Protein AF-A0A553ZPN2-F1 (afdb_monomer)

Secondary structure (DSSP, 8-state):
-------------HHHHHHHHH---HHHHHHHHHHHHHHHHHH-GGG--S-HHHHHTTT--

Solvent-accessible surface area (backbone atoms only — n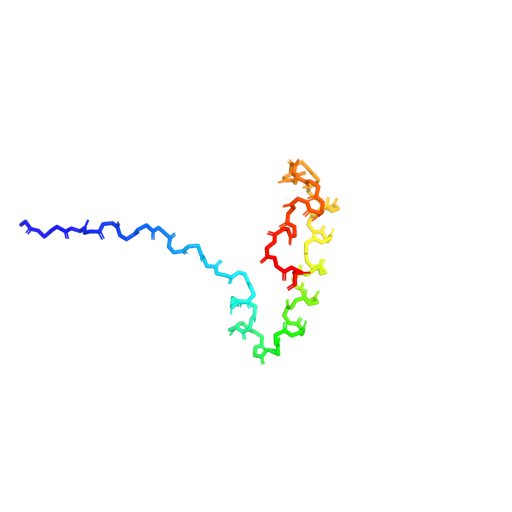ot comparable to full-atom values): 3960 Å² total; per-residue (Å²): 139,80,84,79,75,79,70,71,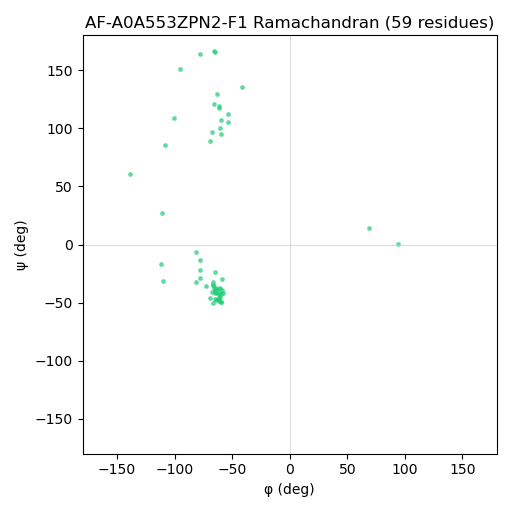82,73,80,74,55,66,52,59,54,42,26,73,73,67,71,48,53,72,67,57,23,51,52,53,49,53,52,53,49,54,53,45,44,70,78,40,49,86,80,53,88,61,54,71,68,70,68,42,63,90,75,81,123

Structure (mmCIF, N/CA/C/O backbone):
data_AF-A0A553ZPN2-F1
#
_entry.id   AF-A0A553ZPN2-F1
#
loop_
_atom_site.group_PDB
_atom_site.id
_atom_site.type_symbol
_atom_site.label_atom_id
_atom_site.label_alt_id
_atom_site.label_comp_id
_atom_site.label_asym_id
_atom_site.label_entity_id
_atom_site.label_seq_id
_atom_site.pdbx_PDB_ins_code
_atom_site.Cartn_x
_atom_site.Cartn_y
_atom_site.Cartn_z
_atom_site.occupancy
_atom_site.B_iso_or_equiv
_atom_site.auth_seq_id
_atom_site.auth_comp_id
_atom_site.auth_asym_id
_atom_site.auth_atom_id
_atom_site.pdbx_PDB_model_num
ATOM 1 N N . MET A 1 1 ? -26.136 19.122 -24.687 1.00 32.97 1 MET A N 1
ATOM 2 C CA . MET A 1 1 ? -24.721 19.517 -24.510 1.00 32.97 1 MET A CA 1
ATOM 3 C C . MET A 1 1 ? -24.388 19.487 -23.021 1.00 32.97 1 MET A C 1
ATOM 5 O O . MET A 1 1 ? -24.456 20.516 -22.367 1.00 32.97 1 MET A O 1
ATOM 9 N N . ILE A 1 2 ? -24.109 18.307 -22.458 1.00 33.50 2 ILE A N 1
ATOM 10 C CA . ILE A 1 2 ? -23.589 18.191 -21.087 1.00 33.50 2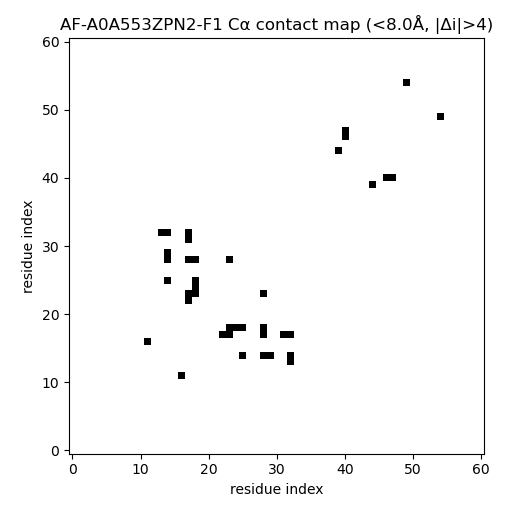 ILE A CA 1
ATOM 11 C C . ILE A 1 2 ? -22.088 17.978 -21.241 1.00 33.50 2 ILE A C 1
ATOM 13 O O . ILE A 1 2 ? -21.656 16.947 -21.750 1.00 33.50 2 ILE A O 1
ATOM 17 N N . ALA A 1 3 ? -21.305 18.990 -20.877 1.00 38.59 3 ALA A N 1
ATOM 18 C CA . ALA A 1 3 ? -19.857 18.890 -20.836 1.00 38.59 3 ALA A CA 1
ATOM 19 C C . ALA A 1 3 ? -19.479 17.918 -19.711 1.00 38.59 3 ALA A C 1
ATOM 21 O O . ALA A 1 3 ? -19.432 18.292 -18.538 1.00 38.59 3 ALA A O 1
ATOM 22 N N . LEU A 1 4 ? -19.240 16.653 -20.064 1.00 40.66 4 LEU A N 1
ATOM 23 C CA . LEU A 1 4 ? -18.624 15.689 -19.166 1.00 40.66 4 LEU A CA 1
ATOM 24 C C . LEU A 1 4 ? -17.165 16.120 -18.993 1.00 40.66 4 LEU A C 1
ATOM 26 O O . LEU A 1 4 ? -16.282 15.764 -19.770 1.00 40.66 4 LEU A O 1
ATOM 30 N N . ARG A 1 5 ? -16.929 16.976 -18.001 1.00 43.12 5 ARG A N 1
ATOM 31 C CA . ARG A 1 5 ? -15.593 17.339 -17.543 1.00 43.12 5 ARG A CA 1
ATOM 32 C C . ARG A 1 5 ? -14.945 16.043 -17.067 1.00 43.12 5 ARG A C 1
ATOM 34 O O . ARG A 1 5 ? -15.265 15.559 -15.986 1.00 43.12 5 ARG A O 1
ATOM 41 N N . ALA A 1 6 ? -14.095 15.454 -17.905 1.00 45.97 6 ALA A N 1
ATOM 42 C CA . ALA A 1 6 ? -13.274 14.315 -17.540 1.00 45.97 6 ALA A CA 1
ATOM 43 C C . ALA A 1 6 ? -12.388 14.747 -16.367 1.00 45.97 6 ALA A C 1
ATOM 45 O O . ALA A 1 6 ? -11.361 15.403 -16.540 1.00 45.97 6 ALA A O 1
ATOM 46 N N . ALA A 1 7 ? -12.835 14.458 -15.146 1.00 50.34 7 ALA A N 1
ATOM 47 C CA . ALA A 1 7 ? -11.969 14.508 -13.989 1.00 50.34 7 ALA A CA 1
ATOM 48 C C . ALA A 1 7 ? -10.875 13.476 -14.257 1.00 50.34 7 ALA A C 1
ATOM 50 O O . ALA A 1 7 ? -11.180 12.295 -14.429 1.00 50.34 7 ALA A O 1
ATOM 51 N N . ALA A 1 8 ? -9.624 13.933 -14.351 1.00 51.16 8 ALA A N 1
ATOM 52 C CA . ALA A 1 8 ? -8.462 13.058 -14.415 1.00 51.16 8 A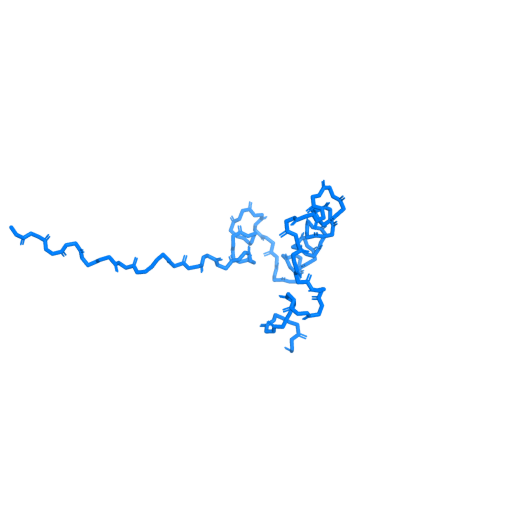LA A CA 1
ATOM 53 C C . ALA A 1 8 ? -8.647 11.910 -13.407 1.00 51.16 8 ALA A C 1
ATOM 55 O O . ALA A 1 8 ? -9.109 12.184 -12.290 1.00 51.16 8 ALA A O 1
ATOM 56 N N . PRO A 1 9 ? -8.355 10.646 -13.777 1.00 54.59 9 PRO A N 1
ATOM 57 C CA . PRO A 1 9 ? -8.547 9.521 -12.876 1.00 54.59 9 PRO A CA 1
ATOM 58 C C . PRO A 1 9 ? -7.801 9.847 -11.590 1.00 54.59 9 PRO A C 1
ATOM 60 O O . PRO A 1 9 ? -6.578 9.998 -11.591 1.00 54.59 9 PRO A O 1
ATOM 63 N N . ARG A 1 10 ? -8.548 10.057 -10.502 1.00 61.75 10 ARG A N 1
ATOM 64 C CA . ARG A 1 10 ? -7.949 10.325 -9.199 1.00 61.75 10 ARG A CA 1
ATOM 65 C C . ARG A 1 10 ? -7.102 9.100 -8.894 1.00 61.75 10 ARG A C 1
ATOM 67 O O . ARG A 1 10 ? -7.670 8.035 -8.662 1.00 61.75 10 ARG A O 1
ATOM 74 N N . ARG A 1 11 ? -5.770 9.227 -8.971 1.00 59.59 11 ARG A N 1
ATOM 75 C CA . ARG A 1 11 ? -4.847 8.173 -8.536 1.00 59.59 11 ARG A CA 1
ATOM 76 C C . ARG A 1 11 ? -5.247 7.848 -7.102 1.00 59.59 11 ARG A C 1
ATOM 78 O O . ARG A 1 11 ? -5.076 8.682 -6.213 1.00 59.59 11 ARG A O 1
ATOM 85 N N . ARG A 1 12 ? -5.899 6.700 -6.901 1.00 66.31 12 ARG A N 1
ATOM 86 C CA . ARG A 1 12 ? -6.300 6.267 -5.565 1.00 66.31 12 ARG A CA 1
ATOM 87 C C . ARG A 1 12 ? -5.020 6.061 -4.778 1.00 66.31 12 ARG A C 1
ATOM 89 O O . ARG A 1 12 ? -4.104 5.401 -5.257 1.00 66.31 12 ARG A O 1
ATOM 96 N N . CYS A 1 13 ? -4.956 6.654 -3.594 1.00 76.31 13 CYS A N 1
ATOM 97 C CA . CYS A 1 13 ? -3.863 6.377 -2.682 1.00 76.31 13 CYS A CA 1
ATOM 98 C C . CYS A 1 13 ? -3.987 4.902 -2.249 1.00 76.31 13 CYS A C 1
ATOM 100 O O . CYS A 1 13 ? -5.036 4.534 -1.704 1.00 76.31 13 CYS A O 1
ATOM 102 N N . PRO A 1 14 ? -2.974 4.051 -2.497 1.00 79.50 14 PRO A N 1
ATOM 103 C CA . PRO A 1 14 ? -3.021 2.639 -2.121 1.00 79.50 14 PRO A CA 1
ATOM 104 C C . PRO A 1 14 ? -3.222 2.470 -0.617 1.00 79.50 14 PRO A C 1
ATOM 106 O O . PRO A 1 14 ? -4.033 1.658 -0.192 1.00 79.50 14 PRO A O 1
ATOM 109 N N . ILE A 1 15 ? -2.574 3.325 0.177 1.00 85.00 15 ILE A N 1
ATOM 110 C CA . ILE A 1 15 ? -2.692 3.335 1.636 1.00 85.00 15 ILE A CA 1
ATOM 111 C C . ILE A 1 15 ? -4.127 3.623 2.071 1.00 85.00 15 ILE A C 1
ATOM 113 O O . ILE A 1 15 ? -4.676 2.873 2.867 1.00 85.00 15 ILE A O 1
ATOM 117 N N . LYS A 1 16 ? -4.786 4.632 1.483 1.00 84.31 16 LYS A N 1
ATOM 118 C CA . LYS A 1 16 ? -6.208 4.890 1.772 1.00 84.31 16 LYS A CA 1
ATOM 119 C C . LYS A 1 16 ? -7.094 3.714 1.380 1.00 84.31 16 LYS A C 1
ATOM 121 O O . LYS A 1 16 ? -8.015 3.387 2.108 1.00 84.31 16 LYS A O 1
ATOM 126 N N . THR A 1 17 ? -6.789 3.061 0.260 1.00 87.56 17 THR A N 1
ATOM 127 C CA . THR A 1 17 ? -7.540 1.878 -0.186 1.00 87.56 17 THR A CA 1
ATOM 128 C C . THR A 1 17 ? -7.392 0.727 0.811 1.00 87.56 17 THR A C 1
ATOM 130 O O . THR A 1 17 ? -8.368 0.043 1.095 1.00 87.56 17 THR A O 1
ATOM 133 N N . ILE A 1 18 ? -6.196 0.535 1.374 1.00 86.12 18 ILE A N 1
ATOM 134 C CA . ILE A 1 18 ? -5.944 -0.470 2.413 1.00 86.12 18 ILE A CA 1
ATOM 135 C C . ILE A 1 18 ? -6.693 -0.100 3.693 1.00 86.12 18 ILE A C 1
ATOM 137 O O . ILE A 1 18 ? -7.455 -0.920 4.185 1.00 86.12 18 ILE A O 1
ATOM 141 N N . GLN A 1 19 ? -6.566 1.140 4.173 1.00 89.31 19 GLN A N 1
ATOM 142 C CA . GLN A 1 19 ? -7.272 1.611 5.370 1.00 89.31 19 GLN A CA 1
ATOM 143 C C . GLN A 1 19 ? -8.796 1.480 5.243 1.00 89.31 19 GLN A C 1
ATOM 145 O O . GLN A 1 19 ? -9.451 1.048 6.183 1.00 89.31 19 GLN A O 1
ATOM 150 N N . GLU A 1 20 ? -9.368 1.816 4.085 1.00 89.75 20 GLU A N 1
ATOM 151 C CA . GLU A 1 20 ? -10.803 1.662 3.814 1.00 89.75 20 GLU A CA 1
ATOM 152 C C . GLU A 1 20 ? -11.234 0.187 3.774 1.00 89.75 20 GLU A C 1
ATOM 154 O O . GLU A 1 20 ? -12.344 -0.136 4.190 1.00 89.75 20 GLU A O 1
ATOM 159 N N . ALA A 1 21 ? -10.373 -0.711 3.286 1.00 89.56 21 ALA A N 1
ATOM 160 C CA . ALA A 1 21 ? -10.683 -2.133 3.156 1.00 89.56 21 ALA A CA 1
ATOM 161 C C . ALA A 1 21 ? -10.508 -2.922 4.463 1.00 89.56 21 ALA A C 1
ATOM 163 O O . ALA A 1 21 ? -11.221 -3.900 4.680 1.00 89.56 21 ALA A O 1
ATOM 164 N N . THR A 1 22 ? -9.557 -2.534 5.313 1.00 88.50 22 THR A N 1
ATOM 165 C CA . THR A 1 22 ? -9.188 -3.288 6.523 1.00 88.50 22 THR A CA 1
ATOM 166 C C . THR A 1 22 ? -9.552 -2.572 7.820 1.00 88.50 22 THR A C 1
ATOM 168 O O . THR A 1 22 ? -9.568 -3.204 8.872 1.00 88.50 22 THR A O 1
ATOM 171 N N . GLY A 1 23 ? -9.834 -1.266 7.774 1.00 90.94 23 GLY A N 1
ATOM 172 C CA . GLY A 1 23 ? -10.043 -0.439 8.963 1.00 90.94 23 GLY A CA 1
ATOM 173 C C . GLY A 1 23 ? -8.776 -0.217 9.795 1.00 90.94 23 GLY A C 1
ATOM 174 O O . GLY A 1 23 ? -8.880 0.194 10.949 1.00 90.94 23 GLY A O 1
ATOM 175 N N . CYS A 1 24 ? -7.591 -0.510 9.249 1.00 89.31 24 CYS A N 1
ATOM 176 C CA . CYS A 1 24 ? -6.338 -0.452 9.994 1.00 89.31 24 CYS A CA 1
ATOM 177 C C . CYS A 1 24 ? -5.799 0.977 10.175 1.00 89.31 24 CYS A C 1
ATOM 179 O O . CYS A 1 24 ? -6.162 1.929 9.471 1.00 89.31 24 CYS A O 1
ATOM 181 N N . THR A 1 25 ? -4.861 1.119 11.107 1.00 91.75 25 THR A N 1
ATOM 182 C CA . THR A 1 25 ? -4.084 2.346 11.295 1.00 91.75 25 THR A CA 1
ATOM 183 C C . THR A 1 25 ? -3.179 2.625 10.090 1.00 91.75 25 THR A C 1
ATOM 185 O O . THR A 1 25 ? -2.967 1.778 9.220 1.00 91.75 25 THR A O 1
ATOM 188 N N . LEU A 1 26 ? -2.630 3.842 10.017 1.00 86.69 26 LEU A N 1
ATOM 189 C CA . LEU A 1 26 ? -1.695 4.223 8.953 1.00 86.69 26 LEU A CA 1
ATOM 190 C C . LEU A 1 26 ? -0.442 3.335 8.941 1.00 86.69 26 LEU A C 1
ATOM 192 O O . LEU A 1 26 ? -0.002 2.925 7.873 1.00 86.69 26 LEU A O 1
ATOM 196 N N . HIS A 1 27 ? 0.113 3.035 10.116 1.00 87.44 27 HIS A N 1
ATOM 197 C CA . HIS A 1 27 ? 1.310 2.203 10.236 1.00 87.44 27 HIS A CA 1
ATOM 198 C C . HIS A 1 27 ? 1.047 0.778 9.748 1.00 87.44 27 HIS A C 1
ATOM 200 O O . HIS A 1 27 ? 1.761 0.291 8.880 1.00 87.44 27 HIS A O 1
ATOM 206 N N . GLU A 1 28 ? -0.053 0.168 10.190 1.00 88.50 28 GLU A N 1
ATOM 207 C CA . GLU A 1 28 ? -0.459 -1.158 9.713 1.00 88.50 28 GLU A CA 1
ATOM 208 C C . GLU A 1 28 ? -0.724 -1.168 8.200 1.00 88.50 28 GLU A C 1
ATOM 210 O O . GLU A 1 28 ? -0.369 -2.120 7.509 1.00 88.50 28 GLU A O 1
ATOM 215 N N . ALA A 1 29 ? -1.311 -0.099 7.651 1.00 88.75 29 ALA A N 1
ATOM 216 C CA . ALA A 1 29 ? -1.536 0.010 6.212 1.00 88.75 29 ALA A CA 1
ATOM 217 C C . ALA A 1 29 ? -0.221 0.066 5.423 1.00 88.75 29 ALA A C 1
ATOM 219 O O . ALA A 1 29 ? -0.135 -0.511 4.338 1.00 88.75 29 ALA A O 1
ATOM 220 N N . LEU A 1 30 ? 0.792 0.759 5.952 1.00 86.00 30 LEU A N 1
ATOM 221 C CA . LEU A 1 30 ? 2.126 0.830 5.356 1.00 86.00 30 LEU A CA 1
ATOM 222 C C . LEU A 1 30 ? 2.833 -0.527 5.411 1.00 86.00 30 LEU A C 1
ATOM 224 O O . LEU A 1 30 ? 3.431 -0.925 4.412 1.00 86.00 30 LEU A O 1
ATOM 228 N N . ASP A 1 31 ? 2.712 -1.251 6.523 1.00 89.12 31 ASP A N 1
ATOM 229 C CA . ASP A 1 31 ? 3.292 -2.588 6.679 1.00 89.12 31 ASP A CA 1
ATOM 230 C C . ASP A 1 31 ? 2.651 -3.588 5.709 1.00 89.12 31 ASP A C 1
ATOM 232 O O . ASP A 1 31 ? 3.348 -4.295 4.977 1.00 89.12 31 ASP A O 1
ATOM 236 N N . LEU A 1 32 ? 1.316 -3.589 5.619 1.00 88.81 32 LEU A N 1
ATOM 237 C CA . LEU A 1 32 ? 0.572 -4.416 4.667 1.00 88.81 32 LEU A CA 1
ATOM 238 C C . LEU A 1 32 ? 0.920 -4.066 3.217 1.00 88.81 32 LEU A C 1
ATOM 240 O O . LEU A 1 32 ? 1.087 -4.956 2.380 1.00 88.81 32 LEU A O 1
ATOM 244 N N . PHE A 1 33 ? 1.039 -2.775 2.907 1.00 86.00 33 PHE A N 1
ATOM 245 C CA . PHE A 1 33 ? 1.438 -2.321 1.580 1.00 86.00 33 PHE A CA 1
ATOM 246 C C . PHE A 1 33 ? 2.845 -2.808 1.221 1.00 86.00 33 PHE A C 1
ATOM 248 O O . PHE A 1 33 ? 3.038 -3.363 0.138 1.00 86.00 33 PHE A O 1
ATOM 255 N N . ALA A 1 34 ? 3.807 -2.654 2.134 1.00 85.06 34 ALA A N 1
ATOM 256 C CA . ALA A 1 34 ? 5.178 -3.108 1.945 1.00 85.06 34 ALA A CA 1
ATOM 257 C C . ALA A 1 34 ? 5.239 -4.627 1.739 1.00 85.06 34 ALA A C 1
ATOM 259 O O . ALA A 1 34 ? 5.880 -5.088 0.797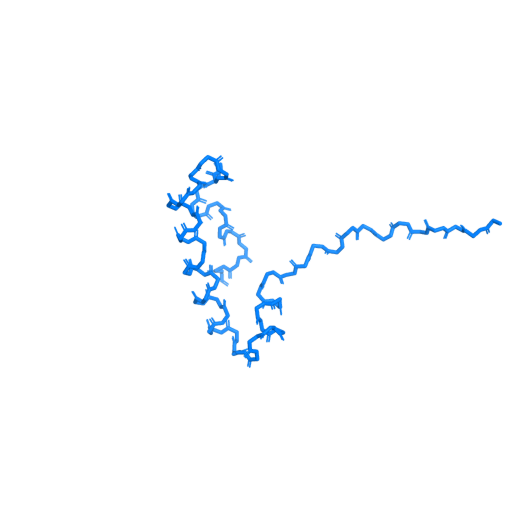 1.00 85.06 34 ALA A O 1
ATOM 260 N N . GLN A 1 35 ? 4.516 -5.407 2.548 1.00 89.00 35 GLN A N 1
ATOM 261 C CA . GLN A 1 35 ? 4.471 -6.860 2.396 1.00 89.00 35 GLN A CA 1
ATOM 262 C C . GLN A 1 35 ? 3.940 -7.271 1.014 1.00 89.00 35 GLN A C 1
ATOM 264 O O . GLN A 1 35 ? 4.571 -8.065 0.315 1.00 89.00 35 GLN A O 1
ATOM 269 N N . ARG A 1 36 ? 2.803 -6.709 0.583 1.00 87.44 36 ARG A N 1
ATOM 270 C CA . ARG A 1 36 ? 2.199 -7.050 -0.718 1.00 87.44 36 ARG A CA 1
ATOM 271 C C . ARG A 1 36 ? 3.055 -6.602 -1.896 1.00 87.44 36 ARG A C 1
ATOM 273 O O . ARG A 1 36 ? 3.058 -7.270 -2.928 1.00 87.44 36 ARG A O 1
ATOM 280 N N . TYR A 1 37 ? 3.784 -5.501 -1.746 1.00 85.12 37 TYR A N 1
ATOM 281 C CA . TYR A 1 37 ? 4.759 -5.054 -2.733 1.00 85.12 37 TYR A CA 1
ATOM 282 C C . TYR A 1 37 ? 5.880 -6.088 -2.927 1.00 85.12 37 TYR A C 1
ATOM 284 O O . TYR A 1 37 ? 6.164 -6.459 -4.065 1.00 85.12 37 TYR A O 1
ATOM 292 N N . GLU A 1 38 ? 6.475 -6.599 -1.843 1.00 87.62 38 GLU A N 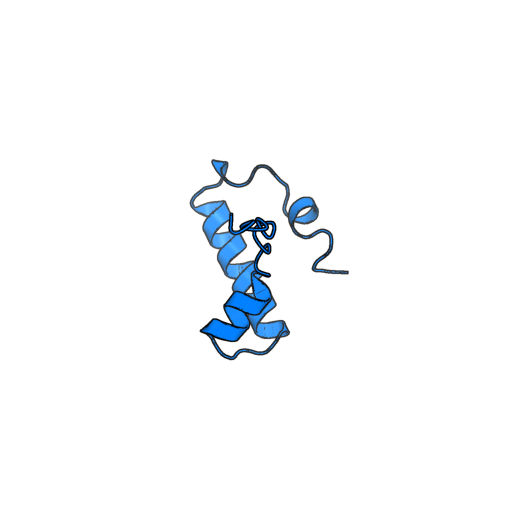1
ATOM 293 C CA . GLU A 1 38 ? 7.551 -7.601 -1.927 1.00 87.62 38 GLU A CA 1
ATOM 294 C C . GLU A 1 38 ? 7.061 -8.928 -2.532 1.00 87.62 38 GLU A C 1
ATOM 296 O O . GLU A 1 38 ? 7.742 -9.523 -3.370 1.00 87.62 38 GLU A O 1
ATOM 301 N N . GLU A 1 39 ? 5.855 -9.372 -2.164 1.00 90.69 39 GLU A N 1
ATOM 302 C CA . GLU A 1 39 ? 5.219 -10.563 -2.747 1.00 90.69 39 GLU A CA 1
ATOM 303 C C . GLU A 1 39 ? 5.028 -10.408 -4.264 1.00 90.69 39 GLU A C 1
ATOM 305 O O . GLU A 1 39 ? 5.462 -11.260 -5.040 1.00 90.69 39 GLU A O 1
ATOM 310 N N . LEU A 1 40 ? 4.462 -9.282 -4.710 1.00 88.12 40 LEU A N 1
ATOM 311 C CA . LEU A 1 40 ? 4.263 -9.012 -6.134 1.00 88.12 40 LEU A CA 1
ATOM 312 C C . LEU A 1 40 ? 5.585 -8.901 -6.899 1.00 88.12 40 LEU A C 1
ATOM 314 O O . LEU A 1 40 ? 5.666 -9.367 -8.034 1.00 88.12 40 LEU A O 1
ATOM 318 N N . ARG A 1 41 ? 6.621 -8.312 -6.295 1.00 86.50 41 ARG A N 1
ATOM 319 C CA . ARG A 1 41 ? 7.940 -8.190 -6.925 1.00 86.50 41 ARG A CA 1
ATOM 320 C C . ARG A 1 41 ? 8.606 -9.551 -7.115 1.00 86.50 41 ARG A C 1
ATOM 322 O O . ARG A 1 41 ? 9.284 -9.753 -8.120 1.00 86.50 41 ARG A O 1
ATOM 329 N N . ARG A 1 42 ? 8.396 -10.490 -6.187 1.00 88.00 42 ARG A N 1
ATOM 330 C CA . ARG A 1 42 ? 8.842 -11.883 -6.331 1.00 88.00 42 ARG A CA 1
ATOM 331 C C . ARG A 1 42 ? 8.055 -12.620 -7.415 1.00 88.00 42 ARG A C 1
ATOM 333 O O . ARG A 1 42 ? 8.668 -13.305 -8.230 1.00 88.00 42 ARG A O 1
ATOM 340 N N . ASP A 1 43 ? 6.733 -12.490 -7.420 1.00 91.44 43 ASP A N 1
ATOM 341 C CA . ASP A 1 43 ? 5.860 -13.273 -8.303 1.00 91.44 43 ASP A CA 1
ATOM 342 C C . ASP A 1 43 ? 5.842 -12.743 -9.743 1.00 91.44 43 ASP A C 1
ATOM 344 O O . ASP A 1 43 ? 5.618 -13.497 -10.692 1.00 91.44 43 ASP A O 1
ATOM 348 N N . ARG A 1 44 ? 6.054 -11.435 -9.919 1.00 87.62 44 ARG A N 1
ATOM 349 C CA . ARG A 1 44 ? 5.98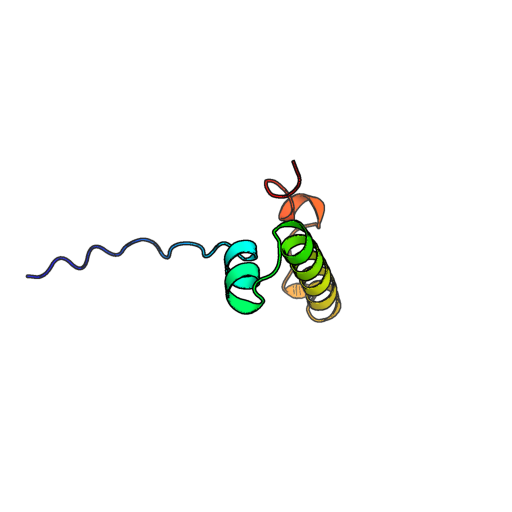1 -10.738 -11.210 1.00 87.62 44 ARG A CA 1
ATOM 350 C C . ARG A 1 44 ? 7.101 -9.710 -11.360 1.00 87.62 44 ARG A C 1
ATOM 352 O O . ARG A 1 44 ? 6.824 -8.530 -11.558 1.00 87.62 44 ARG A O 1
ATOM 359 N N . PRO A 1 45 ? 8.378 -10.119 -11.325 1.00 86.12 45 PRO A N 1
ATOM 360 C CA . PRO A 1 45 ? 9.496 -9.177 -11.344 1.00 86.12 45 PRO A CA 1
ATOM 361 C C . PRO A 1 45 ? 9.513 -8.280 -12.592 1.00 86.12 45 PRO A C 1
ATOM 363 O O . PRO A 1 45 ? 9.947 -7.136 -12.511 1.00 86.12 45 PRO A O 1
ATOM 366 N N . ALA A 1 46 ? 8.993 -8.760 -13.728 1.00 87.75 46 ALA A N 1
ATOM 367 C CA . ALA A 1 46 ? 8.908 -7.995 -14.974 1.00 87.75 46 ALA A CA 1
ATOM 368 C C . ALA A 1 46 ? 7.973 -6.769 -14.894 1.00 87.75 46 ALA A C 1
ATOM 370 O O . ALA A 1 46 ? 8.166 -5.808 -15.640 1.00 87.75 46 ALA A O 1
ATOM 371 N N . ASP A 1 47 ? 7.000 -6.773 -13.977 1.00 85.44 47 ASP A N 1
ATOM 372 C CA . ASP A 1 47 ? 6.077 -5.650 -13.770 1.00 85.44 47 ASP A CA 1
ATOM 373 C C . ASP A 1 47 ? 6.735 -4.509 -12.964 1.00 85.44 47 ASP A C 1
ATOM 375 O O . ASP A 1 47 ? 6.223 -3.388 -12.922 1.00 85.44 47 ASP A O 1
ATOM 379 N N . PHE A 1 48 ? 7.890 -4.766 -12.339 1.00 82.69 48 PHE A N 1
ATOM 380 C CA . PHE A 1 48 ? 8.597 -3.829 -11.467 1.00 82.69 48 PHE A CA 1
ATOM 381 C C . PHE A 1 48 ? 9.867 -3.309 -12.141 1.00 82.69 48 PHE A C 1
ATOM 383 O O . PHE A 1 48 ? 10.965 -3.815 -11.929 1.00 82.69 48 PHE A O 1
ATOM 390 N N . GLN A 1 49 ? 9.708 -2.253 -12.939 1.00 82.25 49 GLN A N 1
ATOM 391 C CA . GLN A 1 49 ? 10.820 -1.618 -13.661 1.00 82.25 49 GLN A CA 1
ATOM 392 C C . GLN A 1 49 ? 11.681 -0.700 -12.778 1.00 82.25 49 GLN A C 1
ATOM 394 O O . GLN A 1 49 ? 12.831 -0.442 -13.115 1.00 82.25 49 GLN A O 1
ATOM 399 N N . LEU A 1 50 ? 11.135 -0.218 -11.657 1.00 80.31 50 LEU A N 1
ATOM 400 C CA . LEU A 1 50 ? 11.822 0.677 -10.721 1.00 80.31 50 LEU A CA 1
ATOM 401 C C . LEU A 1 50 ? 12.454 -0.097 -9.560 1.00 80.31 50 LEU A C 1
ATOM 403 O O . LEU A 1 50 ? 11.940 -1.144 -9.136 1.00 80.31 50 LEU A O 1
ATOM 407 N N . SER A 1 51 ? 13.547 0.431 -9.010 1.00 74.25 51 SER A N 1
ATOM 408 C CA . SER A 1 51 ? 14.102 -0.041 -7.741 1.00 74.25 51 SER A CA 1
ATOM 409 C C . SER A 1 51 ? 13.131 0.235 -6.584 1.00 74.25 51 SER A C 1
ATOM 411 O O . SER A 1 51 ? 12.158 0.986 -6.700 1.00 74.25 51 SER A O 1
ATOM 413 N N . ARG A 1 52 ? 13.381 -0.404 -5.439 1.00 70.50 52 ARG A N 1
ATOM 414 C CA . ARG A 1 52 ? 12.593 -0.201 -4.219 1.00 70.50 52 ARG A CA 1
ATOM 415 C C . ARG A 1 52 ? 12.687 1.244 -3.727 1.00 70.50 52 ARG A C 1
ATOM 417 O O . ARG A 1 52 ? 11.667 1.819 -3.354 1.00 70.50 52 ARG A O 1
ATOM 424 N N . GLU A 1 53 ? 13.887 1.829 -3.751 1.00 72.50 53 GLU A N 1
ATOM 425 C CA . GLU A 1 53 ? 14.098 3.222 -3.347 1.00 72.50 53 GLU A CA 1
ATOM 426 C C . GLU A 1 53 ? 13.378 4.197 -4.286 1.00 72.50 53 GLU A C 1
ATOM 428 O O . GLU A 1 53 ? 12.734 5.135 -3.820 1.00 72.50 53 GLU A O 1
ATOM 433 N N . GLU A 1 54 ? 13.434 3.946 -5.597 1.00 76.94 54 GLU A N 1
ATOM 434 C CA . GLU A 1 54 ? 12.768 4.773 -6.610 1.00 76.94 54 GLU A CA 1
ATOM 435 C C . GLU A 1 54 ? 11.242 4.701 -6.494 1.00 76.94 54 GLU A C 1
ATOM 437 O O . GLU A 1 54 ? 10.549 5.703 -6.660 1.00 76.94 54 GLU A O 1
ATOM 442 N N . TYR A 1 55 ? 10.699 3.526 -6.170 1.00 71.69 55 TYR A N 1
ATOM 443 C CA . TYR A 1 55 ? 9.263 3.350 -5.968 1.00 71.69 55 TYR A CA 1
ATOM 444 C C . TYR A 1 55 ? 8.769 3.977 -4.654 1.00 71.69 55 TYR A C 1
ATOM 446 O O . TYR A 1 55 ? 7.658 4.505 -4.594 1.00 71.69 55 TYR A O 1
ATOM 454 N N . GLY A 1 56 ? 9.587 3.925 -3.598 1.00 66.88 56 GLY A N 1
ATOM 455 C CA . GLY A 1 56 ?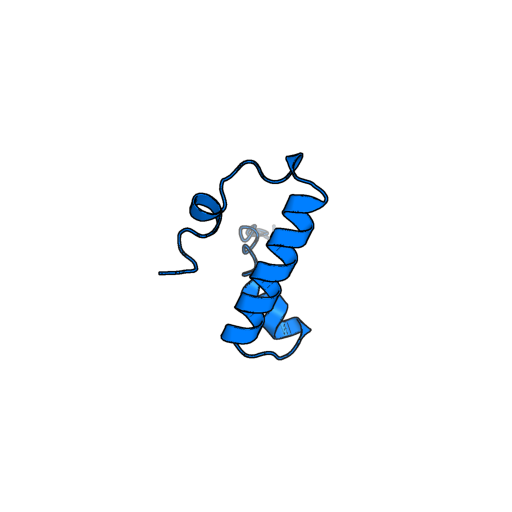 9.262 4.451 -2.268 1.00 66.88 56 GLY A CA 1
ATOM 456 C C . GLY A 1 56 ? 9.456 5.963 -2.106 1.00 66.88 56 GLY A C 1
ATOM 457 O O . GLY A 1 56 ? 9.100 6.518 -1.060 1.00 66.88 56 GLY A O 1
ATOM 458 N N . GLN A 1 57 ? 10.008 6.643 -3.114 1.00 70.44 57 GLN A N 1
ATOM 459 C CA . GLN A 1 57 ? 10.250 8.082 -3.072 1.00 70.44 57 GLN A CA 1
ATOM 460 C C . GLN A 1 57 ? 8.930 8.858 -2.909 1.00 70.44 57 GLN A C 1
ATOM 462 O O . GLN A 1 57 ? 8.026 8.776 -3.739 1.00 70.44 57 GLN A O 1
ATOM 467 N N . GLY A 1 58 ? 8.814 9.616 -1.811 1.00 63.72 58 GLY A N 1
ATOM 468 C CA . GLY A 1 58 ? 7.618 10.397 -1.465 1.00 63.72 58 GLY A CA 1
ATOM 469 C C . GLY A 1 58 ? 6.620 9.704 -0.528 1.00 63.72 58 GLY A C 1
ATOM 470 O O . GLY A 1 58 ? 5.607 10.315 -0.193 1.00 63.72 58 GLY A O 1
ATOM 471 N N . PHE A 1 59 ? 6.895 8.469 -0.086 1.00 60.16 59 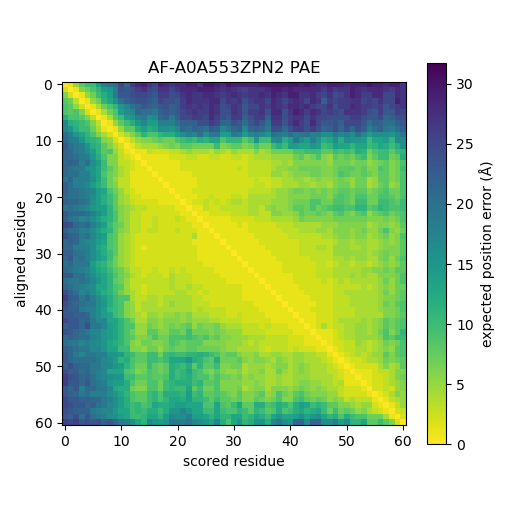PHE A N 1
ATOM 472 C CA . PHE A 1 59 ? 6.089 7.767 0.927 1.00 60.16 59 PHE A CA 1
ATOM 473 C C . PHE A 1 59 ? 6.800 7.590 2.276 1.00 60.16 59 PHE A C 1
ATOM 475 O O . PHE A 1 59 ? 6.131 7.600 3.304 1.00 60.16 59 PHE A O 1
ATOM 482 N N . TYR A 1 60 ? 8.130 7.445 2.281 1.00 55.06 60 TYR A N 1
ATOM 483 C CA . TYR A 1 60 ? 8.925 7.123 3.478 1.00 55.06 60 TYR A CA 1
ATOM 484 C C . TYR A 1 60 ? 9.828 8.276 3.973 1.00 55.06 60 TYR A C 1
ATOM 486 O O . TYR A 1 60 ? 10.870 8.005 4.566 1.00 55.06 60 TYR A O 1
ATOM 494 N N . SER A 1 61 ? 9.474 9.545 3.712 1.00 54.78 61 SER A N 1
ATOM 495 C CA . SER A 1 61 ? 10.227 10.716 4.214 1.00 54.78 61 SER A CA 1
ATOM 496 C C . SER A 1 61 ? 9.743 11.196 5.574 1.00 54.78 61 SER A C 1
ATOM 498 O O . SER A 1 61 ? 8.516 11.438 5.665 1.00 54.78 61 SER A O 1
#

Nearest PDB structures (foldseek):
  3fdi-assembly1_B  TM=9.017E-01  e=6.401E+00  Eubacterium ventriosum ATCC 27560
  4qju-assembly1_B  TM=8.313E-01  e=5.564E+00  Staphylococcus aureus subsp. aureus Mu50
  3rgc-assembly1_A  TM=6.981E-01  e=9.747E+00  Campylobacter jejuni

Radius of gyration: 15.36 Å; Cα contacts (8 Å, |Δi|>4): 20; chains: 1; bounding box: 39×33×36 Å

Organism: NCBI:txid2595054

pLDDT: mean 75.67, std 16.66, range [32.97, 91.75]

Mean predicted aligned error: 9.39 Å

Sequence (61 aa):
MIALRAAAPRRRCPIKTIQEATGCTLHEALDLFAQRYEELRRDRPADFQLSREEYGQGFYS

Foldseek 3Di:
DDPPPPDPPPPDDQLVVQCVVPVDDSVVSVVVVVVVVVVCCVVPVVVDPDDPCRVCPPPPD